Protein AF-A0A0B2JXK3-F1 (afdb_monomer_lite)

Secondary structure (DSSP, 8-state):
--HHHHHHHHHHHHHHHHHHHHHH-SSS-HHHHHHHHHHHHHHHHHHHHHHHHHHHTT-TTS-HHHHHHHHHHHHHHHHHHHHHHHHHHS--TTHHHHHHHHHHHHHHHHHHHHHTSSS---TT--

pLDDT: mean 81.82, std 11.88, range [39.62, 97.0]

Structure (mmCIF, N/CA/C/O backbone):
data_AF-A0A0B2JXK3-F1
#
_entry.id   AF-A0A0B2JXK3-F1
#
loop_
_atom_site.group_PDB
_atom_site.id
_atom_site.type_symbol
_atom_site.label_atom_id
_atom_site.label_alt_id
_atom_site.label_comp_id
_atom_site.label_asym_id
_atom_site.label_entity_id
_atom_site.label_seq_id
_atom_site.pdbx_PDB_ins_code
_atom_site.Cartn_x
_atom_site.Cartn_y
_atom_site.Cartn_z
_atom_site.occupancy
_atom_site.B_iso_or_equiv
_atom_site.auth_seq_id
_atom_site.auth_comp_id
_atom_site.auth_asym_id
_atom_site.auth_atom_id
_atom_site.pdbx_PDB_model_num
ATOM 1 N N . MET A 1 1 ? 1.268 14.216 -19.251 1.00 58.28 1 MET A N 1
ATOM 2 C CA . MET A 1 1 ? 1.317 13.114 -18.265 1.00 58.28 1 MET A CA 1
ATOM 3 C C . MET A 1 1 ? 0.651 11.907 -18.894 1.00 58.28 1 MET A C 1
ATOM 5 O O . MET A 1 1 ? -0.330 12.109 -19.602 1.00 58.28 1 MET A O 1
ATOM 9 N N . SER A 1 2 ? 1.195 10.699 -18.723 1.00 84.06 2 SER A N 1
ATOM 10 C CA . SER A 1 2 ? 0.494 9.493 -19.177 1.00 84.06 2 SER A CA 1
ATOM 11 C C . SER A 1 2 ? -0.802 9.322 -18.381 1.00 84.06 2 SER A C 1
ATOM 13 O O . SER A 1 2 ? -0.872 9.752 -17.228 1.00 84.06 2 SER A O 1
ATOM 15 N N . PHE A 1 3 ? -1.816 8.696 -18.988 1.00 87.19 3 PHE A N 1
ATOM 16 C CA . PHE A 1 3 ? -3.083 8.370 -18.321 1.00 87.19 3 PHE A CA 1
ATOM 17 C C . PHE A 1 3 ? -2.843 7.688 -16.964 1.00 87.19 3 PHE A C 1
ATOM 19 O O . PHE A 1 3 ? -3.430 8.072 -15.958 1.00 87.19 3 PHE A O 1
ATOM 26 N N . TYR A 1 4 ? -1.882 6.765 -16.928 1.00 86.56 4 TYR A N 1
ATOM 27 C CA . TYR A 1 4 ? -1.458 6.061 -15.725 1.00 86.56 4 TYR A CA 1
ATOM 28 C C . TYR A 1 4 ? -0.954 6.998 -14.611 1.00 86.56 4 TYR A C 1
ATOM 30 O O . TYR A 1 4 ? -1.472 6.978 -13.497 1.00 86.56 4 TYR A O 1
ATOM 38 N N . SER A 1 5 ? -0.012 7.900 -14.921 1.00 89.12 5 SER A N 1
ATOM 39 C CA . SER A 1 5 ? 0.494 8.876 -13.938 1.00 89.12 5 SER A CA 1
ATOM 40 C C . SER A 1 5 ? -0.610 9.790 -13.395 1.00 89.12 5 SER A C 1
ATOM 42 O O . SER A 1 5 ? -0.554 10.220 -12.246 1.00 89.12 5 SER A O 1
ATOM 44 N N . THR A 1 6 ? -1.621 10.096 -14.212 1.00 92.50 6 THR A N 1
ATOM 45 C CA . THR A 1 6 ? -2.779 10.880 -13.773 1.00 92.50 6 THR A CA 1
ATOM 46 C C . THR A 1 6 ? -3.640 10.106 -12.779 1.00 92.50 6 THR A C 1
ATOM 48 O O . THR A 1 6 ? -4.038 10.681 -11.768 1.00 92.50 6 THR A O 1
ATOM 51 N N . VAL A 1 7 ? -3.895 8.816 -13.021 1.00 92.88 7 VAL A N 1
ATOM 52 C CA . VAL A 1 7 ? -4.665 7.962 -12.101 1.00 92.88 7 VAL A CA 1
ATOM 53 C C . VAL A 1 7 ? -3.966 7.855 -10.746 1.00 92.88 7 VAL A C 1
ATOM 55 O O . VAL A 1 7 ? -4.596 8.139 -9.730 1.00 92.88 7 VAL A O 1
ATOM 58 N N . VAL A 1 8 ? -2.662 7.562 -10.727 1.00 92.94 8 VAL A N 1
ATOM 59 C CA . VAL A 1 8 ? -1.856 7.519 -9.491 1.00 92.94 8 VAL A CA 1
ATOM 60 C C . VAL A 1 8 ? -1.983 8.824 -8.702 1.00 92.94 8 VAL A C 1
ATOM 62 O O . VAL A 1 8 ? -2.246 8.817 -7.498 1.00 92.94 8 VAL A O 1
ATOM 65 N N . LEU A 1 9 ? -1.814 9.965 -9.377 1.00 93.50 9 LEU A N 1
ATOM 66 C CA . LEU A 1 9 ? -1.861 11.269 -8.723 1.00 93.50 9 LEU A CA 1
ATOM 67 C C . LEU A 1 9 ? -3.247 11.552 -8.133 1.00 93.50 9 LEU A C 1
ATOM 69 O O . LEU A 1 9 ? -3.342 12.034 -7.004 1.00 93.50 9 LEU A O 1
ATOM 73 N N . ILE A 1 10 ? -4.318 11.217 -8.857 1.00 95.25 10 ILE A N 1
ATOM 74 C CA . ILE A 1 10 ? -5.691 11.329 -8.352 1.00 95.25 10 ILE A CA 1
ATOM 75 C C . ILE A 1 10 ? -5.875 10.448 -7.111 1.00 95.25 10 ILE A C 1
ATOM 77 O O . ILE A 1 10 ? -6.405 10.930 -6.112 1.00 95.25 10 ILE A O 1
ATOM 81 N N . THR A 1 11 ? -5.398 9.201 -7.128 1.00 94.88 11 THR A N 1
ATOM 82 C CA . THR A 1 11 ? -5.485 8.280 -5.982 1.00 94.88 11 THR A CA 1
ATOM 83 C C . THR A 1 11 ? -4.789 8.842 -4.742 1.00 94.88 11 THR A C 1
ATOM 85 O O . THR A 1 11 ? -5.362 8.824 -3.647 1.00 94.88 11 THR A O 1
ATOM 88 N N . ILE A 1 12 ? -3.588 9.404 -4.901 1.00 95.50 12 ILE A N 1
ATOM 89 C CA . ILE A 1 12 ? -2.840 10.033 -3.804 1.00 95.50 12 ILE A CA 1
ATOM 90 C C . ILE A 1 12 ? -3.609 11.238 -3.251 1.00 95.50 12 ILE A C 1
ATOM 92 O O . ILE A 1 12 ? -3.816 11.338 -2.041 1.00 95.50 12 ILE A O 1
ATOM 96 N N . VAL A 1 13 ? -4.081 12.132 -4.124 1.00 96.81 13 VAL A N 1
ATOM 97 C CA . VAL A 1 13 ? -4.821 13.336 -3.716 1.00 96.81 13 VAL A CA 1
ATOM 98 C C . VAL A 1 13 ? -6.119 12.971 -2.994 1.00 96.81 13 VAL A C 1
ATOM 100 O O . VAL A 1 13 ? -6.394 13.513 -1.924 1.00 96.81 13 VAL A O 1
ATOM 103 N N . LEU A 1 14 ? -6.893 12.021 -3.523 1.00 97.00 14 LEU A N 1
ATOM 104 C CA . LEU A 1 14 ? -8.119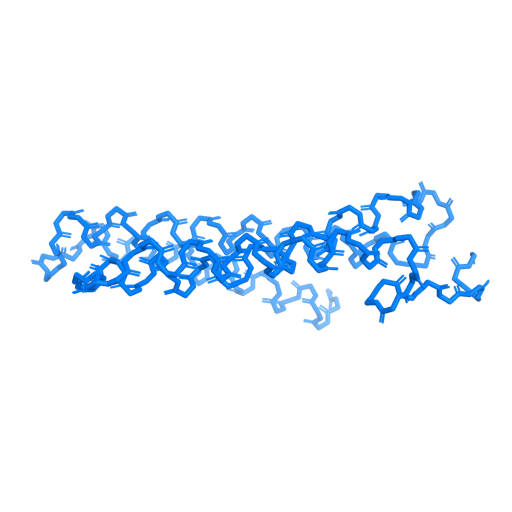 11.543 -2.882 1.00 97.00 14 LEU A CA 1
ATOM 105 C C . LEU A 1 14 ? -7.833 10.922 -1.513 1.00 97.00 14 LEU A C 1
ATOM 107 O O . LEU A 1 14 ? -8.549 11.207 -0.555 1.00 97.00 14 LEU A O 1
ATOM 111 N N . SER A 1 15 ? -6.760 10.141 -1.386 1.00 96.56 15 SER A N 1
ATOM 112 C CA . SER A 1 15 ? -6.361 9.544 -0.107 1.00 96.56 15 SER A CA 1
ATOM 113 C C . SER A 1 15 ? -6.012 10.610 0.938 1.00 96.56 15 SER A C 1
ATOM 115 O O . SER A 1 15 ? -6.431 10.500 2.090 1.00 96.56 15 SER A O 1
ATOM 117 N N . ILE A 1 16 ? -5.331 11.692 0.541 1.00 96.69 16 ILE A N 1
ATOM 118 C CA . ILE A 1 16 ? -5.053 12.840 1.421 1.00 96.69 16 ILE A CA 1
ATOM 119 C C . ILE A 1 16 ? -6.356 13.527 1.850 1.00 96.69 16 ILE A C 1
ATOM 121 O O . ILE A 1 16 ? -6.545 13.805 3.037 1.00 96.69 16 ILE A O 1
ATOM 125 N N . ILE A 1 17 ? -7.275 13.769 0.911 1.00 96.94 17 ILE A N 1
ATOM 126 C CA . ILE A 1 17 ? -8.583 14.373 1.208 1.00 96.94 17 ILE A CA 1
ATOM 127 C C . ILE A 1 17 ? -9.352 13.511 2.216 1.00 96.94 17 ILE A C 1
ATOM 129 O O . ILE A 1 17 ? -9.912 14.045 3.172 1.00 96.94 17 ILE A O 1
ATOM 133 N N . MET A 1 18 ? -9.332 12.185 2.058 1.00 95.31 18 MET A N 1
ATOM 134 C CA . MET A 1 18 ? -9.981 11.260 2.988 1.00 95.31 18 MET A CA 1
ATOM 135 C C . MET A 1 18 ? -9.368 11.313 4.391 1.00 95.31 18 MET A C 1
ATOM 137 O O . MET A 1 18 ? -10.113 11.352 5.371 1.00 95.31 18 MET A O 1
ATOM 141 N N . ILE A 1 19 ? -8.037 11.395 4.513 1.00 95.44 19 ILE A N 1
ATOM 142 C CA . ILE A 1 19 ? -7.358 11.573 5.810 1.00 95.44 19 ILE A CA 1
ATOM 143 C C . ILE A 1 19 ? -7.837 12.858 6.498 1.00 95.44 19 ILE A C 1
ATOM 145 O O . ILE A 1 19 ? -8.198 12.842 7.677 1.00 95.44 19 ILE A O 1
ATOM 149 N N . VAL A 1 20 ? -7.884 13.973 5.761 1.00 95.75 20 VAL A N 1
ATOM 150 C CA . VAL A 1 20 ? -8.375 15.257 6.284 1.00 95.75 20 VAL A CA 1
ATOM 151 C C . VAL A 1 20 ? -9.847 15.154 6.686 1.00 95.75 20 VAL A C 1
ATOM 153 O O . VAL A 1 20 ? -10.227 15.626 7.758 1.00 95.75 20 VAL A O 1
ATOM 156 N N . HIS A 1 21 ? -10.677 14.512 5.865 1.00 94.12 21 HIS A N 1
ATOM 157 C CA . HIS A 1 21 ? -12.104 14.356 6.126 1.00 94.12 21 HIS A CA 1
ATOM 158 C C . HIS A 1 21 ? -12.372 13.543 7.398 1.00 94.12 21 HIS A C 1
ATOM 160 O O . HIS A 1 21 ? -13.166 13.951 8.242 1.00 94.12 21 HIS A O 1
ATOM 166 N N . ILE A 1 22 ? -11.667 12.426 7.584 1.00 92.94 22 ILE A N 1
ATOM 167 C CA . ILE A 1 22 ? -11.830 11.558 8.755 1.00 92.94 22 ILE A CA 1
ATOM 168 C C . ILE A 1 22 ? -11.357 12.255 10.032 1.00 92.94 22 ILE A C 1
ATOM 170 O O . ILE A 1 22 ? -12.018 12.147 11.065 1.00 92.94 22 ILE A O 1
ATOM 174 N N . ASN A 1 23 ? -10.248 12.997 9.974 1.00 91.25 23 ASN A N 1
ATOM 175 C CA . ASN A 1 23 ? -9.739 13.728 11.136 1.00 91.25 23 ASN A CA 1
ATOM 176 C C . ASN A 1 23 ? -10.676 14.856 11.588 1.00 91.25 23 ASN A C 1
ATOM 178 O O . ASN A 1 23 ? -10.752 15.127 12.785 1.00 91.25 23 ASN A O 1
ATOM 182 N N . ASN A 1 24 ? -11.410 15.468 10.657 1.00 91.44 24 ASN A N 1
ATOM 183 C CA . ASN A 1 24 ? -12.408 16.500 10.951 1.00 91.44 24 ASN A CA 1
ATOM 184 C C . ASN A 1 24 ? -13.816 15.939 11.223 1.00 91.44 24 ASN A C 1
ATOM 186 O O . ASN A 1 24 ? -14.728 16.696 11.551 1.00 91.44 24 ASN A O 1
ATOM 190 N N . SER A 1 25 ? -14.020 14.627 11.082 1.00 89.62 25 SER A N 1
ATOM 191 C CA . SER A 1 25 ? -15.322 14.001 11.293 1.00 89.62 25 SER A CA 1
ATOM 192 C C . SER A 1 25 ? -15.550 13.656 12.764 1.00 89.62 25 SER A C 1
ATOM 194 O O . SER A 1 25 ? -14.757 12.953 13.393 1.00 89.62 25 SER A O 1
ATOM 196 N N . ASN A 1 26 ? -16.701 14.073 13.294 1.00 85.62 26 ASN A N 1
ATOM 197 C CA . ASN A 1 26 ? -17.164 13.701 14.636 1.00 85.62 26 ASN A CA 1
ATOM 198 C C . ASN A 1 26 ? -17.909 12.354 14.668 1.00 85.62 26 ASN A C 1
ATOM 200 O O . ASN A 1 26 ? -18.295 11.893 15.737 1.00 85.62 26 ASN A O 1
ATOM 204 N N . ILE A 1 27 ? -18.121 11.725 13.508 1.00 84.94 27 ILE A N 1
ATOM 205 C CA . ILE A 1 27 ? -18.879 10.470 13.376 1.00 84.94 27 ILE A CA 1
ATOM 206 C C . ILE A 1 27 ? -17.981 9.258 13.670 1.00 84.94 27 ILE A C 1
ATOM 208 O O . ILE A 1 27 ? -18.445 8.218 14.133 1.00 84.94 27 ILE A O 1
ATOM 212 N N . VAL A 1 28 ? -16.680 9.382 13.396 1.00 84.69 28 VAL A N 1
ATOM 213 C CA . VAL A 1 28 ? -15.726 8.271 13.437 1.00 84.69 28 VAL A CA 1
ATOM 214 C C . VAL A 1 28 ? -15.088 8.166 14.822 1.00 84.69 28 VAL A C 1
ATOM 216 O O . VAL A 1 28 ? -14.499 9.133 15.314 1.00 84.69 28 VAL A O 1
ATOM 219 N N . THR A 1 29 ? -15.161 6.977 15.428 1.00 87.00 29 THR A N 1
ATOM 220 C CA . THR A 1 29 ? -14.503 6.676 16.711 1.00 87.00 29 THR A CA 1
ATOM 221 C C . THR A 1 29 ? -12.984 6.825 16.600 1.00 87.00 29 THR A C 1
ATOM 223 O O . THR A 1 29 ? -12.409 6.675 15.522 1.00 87.00 29 THR A O 1
ATOM 226 N N . GLU A 1 30 ? -12.294 7.100 17.709 1.00 84.19 30 GLU A N 1
ATOM 227 C CA . GLU A 1 30 ? -10.841 7.334 17.680 1.00 84.19 30 GLU A CA 1
ATOM 228 C C . GLU A 1 30 ? -10.052 6.126 17.136 1.00 84.19 30 GLU A C 1
ATOM 230 O O . GLU A 1 30 ? -9.100 6.287 16.369 1.00 84.19 30 GLU A O 1
ATOM 235 N N . ASN A 1 31 ? -10.483 4.906 17.469 1.00 81.44 31 ASN A N 1
ATOM 236 C CA . ASN A 1 31 ? -9.860 3.677 16.973 1.00 81.44 31 ASN A CA 1
ATOM 237 C C . ASN A 1 31 ? -10.076 3.501 15.463 1.00 81.44 31 ASN A C 1
ATOM 239 O O . ASN A 1 31 ? -9.123 3.213 14.737 1.00 81.44 31 ASN A O 1
ATOM 243 N N . ALA A 1 32 ? -11.300 3.743 14.984 1.00 86.00 32 ALA A N 1
ATOM 244 C CA . ALA A 1 32 ? -11.619 3.703 13.561 1.00 86.00 32 ALA A CA 1
ATOM 245 C C . ALA A 1 32 ? -10.823 4.760 12.783 1.00 86.00 32 ALA A C 1
ATOM 247 O O . ALA A 1 32 ? -10.252 4.469 11.735 1.00 86.00 32 ALA A O 1
ATOM 248 N N . ARG A 1 33 ? -10.711 5.973 13.336 1.00 89.62 33 ARG A N 1
ATOM 249 C CA . ARG A 1 33 ? -9.941 7.086 12.768 1.00 89.62 33 ARG A CA 1
ATOM 250 C C . ARG A 1 33 ? -8.486 6.700 12.547 1.00 89.62 33 ARG A C 1
ATOM 252 O O . ARG A 1 33 ? -7.979 6.877 11.444 1.00 89.62 33 ARG A O 1
ATOM 259 N N . LYS A 1 34 ? -7.832 6.127 13.563 1.00 87.75 34 LYS A N 1
ATOM 260 C CA . LYS A 1 34 ? -6.449 5.639 13.442 1.00 87.75 34 LYS A CA 1
ATOM 261 C C . LYS A 1 34 ? -6.330 4.589 12.337 1.00 87.75 34 LYS A C 1
ATOM 263 O O . LYS A 1 34 ? -5.460 4.719 11.481 1.00 87.75 34 LYS A O 1
ATOM 268 N N . GLY A 1 35 ? -7.232 3.605 12.307 1.00 88.50 35 GLY A N 1
ATOM 269 C CA . GLY A 1 35 ? -7.233 2.549 11.291 1.00 88.50 35 GLY A CA 1
ATOM 270 C C . GLY A 1 35 ? -7.391 3.081 9.863 1.00 88.50 35 GLY A C 1
ATOM 271 O O . GLY A 1 35 ? -6.608 2.725 8.980 1.00 88.50 35 GLY A O 1
ATOM 272 N N . PHE A 1 36 ? -8.339 3.991 9.632 1.00 90.81 36 PHE A N 1
ATOM 273 C CA . PHE A 1 36 ? -8.519 4.601 8.316 1.00 90.81 36 PHE A CA 1
ATOM 274 C C . PHE A 1 36 ? -7.338 5.488 7.912 1.00 90.81 36 PHE A C 1
ATOM 276 O O . PHE A 1 36 ? -6.855 5.355 6.791 1.00 90.81 36 PHE A O 1
ATOM 283 N N . CYS A 1 37 ? -6.828 6.343 8.804 1.00 92.06 37 CYS A N 1
ATOM 284 C CA . CYS A 1 37 ? -5.673 7.194 8.502 1.00 92.06 37 CYS A CA 1
ATOM 285 C C . CYS A 1 37 ? -4.430 6.367 8.141 1.00 92.06 37 CYS A C 1
ATOM 287 O O . CYS A 1 37 ? -3.748 6.685 7.166 1.00 92.06 37 CYS A O 1
ATOM 289 N N . ILE A 1 38 ? -4.168 5.277 8.872 1.00 91.44 38 ILE A N 1
ATOM 290 C CA . ILE A 1 38 ? -3.091 4.331 8.542 1.00 91.44 38 ILE A CA 1
ATOM 291 C C . ILE A 1 38 ? -3.330 3.725 7.156 1.00 91.44 38 ILE A C 1
ATOM 293 O O . ILE A 1 38 ? -2.428 3.726 6.324 1.00 91.44 38 ILE A O 1
ATOM 297 N N . SER A 1 39 ? -4.552 3.27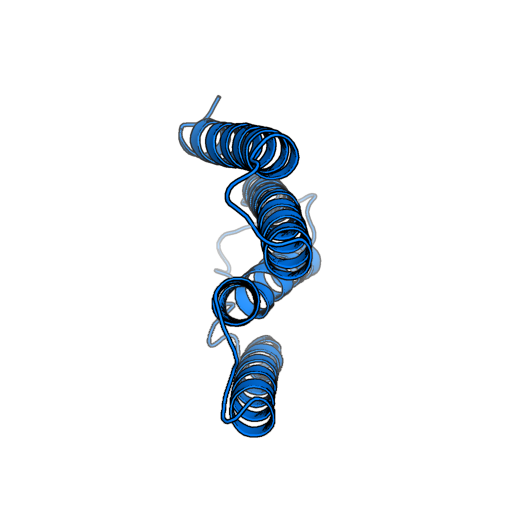6 6.871 1.00 92.00 39 SER A N 1
ATOM 298 C CA . SER A 1 39 ? -4.880 2.637 5.592 1.00 92.00 39 SER A CA 1
ATOM 299 C C . SER A 1 39 ? -4.705 3.581 4.397 1.00 92.00 39 SER A C 1
ATOM 301 O O . SER A 1 39 ? -4.085 3.207 3.408 1.00 92.00 39 SER A O 1
ATOM 303 N N . PHE A 1 40 ? -5.180 4.827 4.486 1.00 94.25 40 PHE A N 1
ATOM 304 C CA . PHE A 1 40 ? -4.976 5.817 3.421 1.00 94.25 40 PHE A CA 1
ATOM 305 C C . PHE A 1 40 ? -3.505 6.209 3.259 1.00 94.25 40 PHE A C 1
ATOM 307 O O . PHE A 1 40 ? -3.056 6.442 2.141 1.00 94.25 40 PHE A O 1
ATOM 314 N N . THR A 1 41 ? -2.730 6.222 4.347 1.00 93.81 41 THR A N 1
ATOM 315 C CA . THR A 1 41 ? -1.276 6.444 4.275 1.00 93.81 41 THR A CA 1
ATOM 316 C C . THR A 1 41 ? -0.582 5.309 3.523 1.00 93.81 41 THR A C 1
ATOM 318 O O . THR A 1 41 ? 0.278 5.557 2.681 1.00 93.81 41 THR A O 1
ATOM 321 N N . ILE A 1 42 ? -0.993 4.066 3.778 1.00 92.38 42 ILE A N 1
ATOM 322 C CA . ILE A 1 42 ? -0.501 2.892 3.055 1.00 92.38 42 ILE A CA 1
ATOM 323 C C . ILE A 1 42 ? -0.869 2.977 1.567 1.00 92.38 42 ILE A C 1
ATOM 325 O O . ILE A 1 42 ? -0.010 2.730 0.730 1.00 92.38 42 ILE A O 1
ATOM 329 N N . ILE A 1 43 ? -2.095 3.388 1.221 1.00 93.25 43 ILE A N 1
ATOM 330 C CA . ILE A 1 43 ? -2.509 3.573 -0.183 1.00 93.25 43 ILE A CA 1
ATOM 331 C C . ILE A 1 43 ? -1.630 4.608 -0.889 1.00 93.25 43 ILE A C 1
ATOM 333 O O . ILE A 1 43 ? -1.202 4.368 -2.015 1.00 93.25 43 ILE A O 1
ATOM 337 N N . ILE A 1 44 ? -1.319 5.734 -0.236 1.00 94.44 44 ILE A N 1
ATOM 338 C CA . ILE A 1 44 ? -0.406 6.750 -0.787 1.00 94.44 44 ILE A CA 1
ATOM 339 C C . ILE A 1 44 ? 0.975 6.144 -1.052 1.00 94.44 44 ILE A C 1
ATOM 341 O O . ILE A 1 44 ? 1.544 6.356 -2.121 1.00 94.44 44 ILE A O 1
ATOM 345 N N . PHE A 1 45 ? 1.501 5.379 -0.093 1.00 92.19 45 PHE A N 1
ATOM 346 C CA . PHE 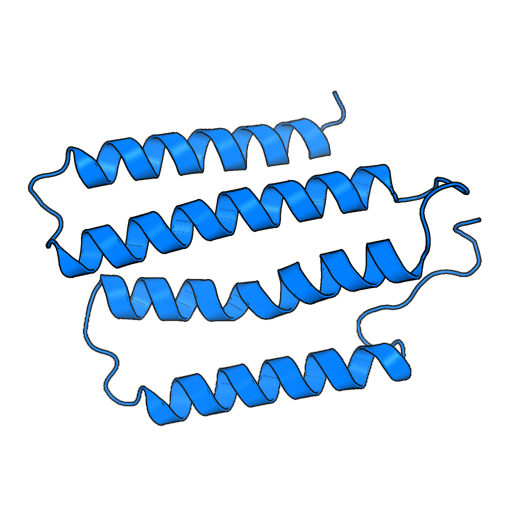A 1 45 ? 2.801 4.728 -0.220 1.00 92.19 45 PHE A CA 1
ATOM 347 C C . PHE A 1 45 ? 2.827 3.703 -1.362 1.00 92.19 45 PHE A C 1
ATOM 349 O O . PHE A 1 45 ? 3.723 3.756 -2.199 1.00 92.19 45 PHE A O 1
ATOM 356 N N . VAL A 1 46 ? 1.823 2.826 -1.446 1.00 90.94 46 VAL A N 1
ATOM 357 C CA . VAL A 1 46 ? 1.707 1.822 -2.514 1.00 90.94 46 VAL A CA 1
ATOM 358 C C . VAL A 1 46 ? 1.545 2.486 -3.879 1.00 90.94 46 VAL A C 1
ATOM 360 O O . VAL A 1 46 ? 2.292 2.155 -4.788 1.00 90.94 46 VAL A O 1
ATOM 363 N N . SER A 1 47 ? 0.675 3.493 -4.003 1.00 91.38 47 SER A N 1
ATOM 364 C CA . SER A 1 47 ? 0.491 4.237 -5.263 1.00 91.38 47 SER A CA 1
ATOM 365 C C . SER A 1 47 ? 1.798 4.889 -5.729 1.00 91.38 47 SER A C 1
ATOM 367 O O . SER A 1 47 ? 2.080 4.971 -6.921 1.00 91.38 47 SER A O 1
ATOM 369 N N . PHE A 1 48 ? 2.626 5.358 -4.790 1.00 90.50 48 PHE A N 1
ATOM 370 C CA . PHE A 1 48 ? 3.941 5.905 -5.107 1.00 90.50 48 PHE A CA 1
ATOM 371 C C . PHE A 1 48 ? 4.927 4.825 -5.583 1.00 90.50 48 PHE A C 1
ATOM 373 O O . PHE A 1 48 ? 5.673 5.072 -6.530 1.00 90.50 48 PHE A O 1
ATOM 380 N N . LEU A 1 49 ? 4.919 3.633 -4.977 1.00 87.44 49 LEU A N 1
ATOM 381 C CA . LEU A 1 49 ? 5.718 2.494 -5.446 1.00 87.44 49 LEU A CA 1
ATOM 382 C C . LEU A 1 49 ? 5.281 2.018 -6.836 1.00 87.44 49 LEU A C 1
ATOM 384 O O . LEU A 1 49 ? 6.136 1.776 -7.686 1.00 87.44 49 LEU A O 1
ATOM 388 N N . GLU A 1 50 ? 3.975 1.955 -7.087 1.00 84.94 50 GLU A N 1
ATOM 389 C CA . GLU A 1 50 ? 3.383 1.653 -8.398 1.00 84.94 50 GLU A CA 1
ATOM 390 C C . GLU A 1 50 ? 3.930 2.621 -9.458 1.00 84.94 50 GLU A C 1
ATOM 392 O O . GLU A 1 50 ? 4.441 2.236 -10.510 1.00 84.94 50 GLU A O 1
ATOM 397 N N . TRP A 1 51 ? 3.937 3.912 -9.122 1.00 88.75 51 TRP A N 1
ATOM 398 C CA . TRP A 1 51 ? 4.436 4.964 -9.997 1.00 88.75 51 TRP A CA 1
ATOM 399 C C . TRP A 1 51 ? 5.932 4.855 -10.290 1.00 88.75 51 TRP A C 1
ATOM 401 O O . TRP A 1 51 ? 6.353 5.066 -11.428 1.00 88.75 51 TRP A O 1
ATOM 411 N N . LEU A 1 52 ? 6.739 4.513 -9.279 1.00 83.50 52 LEU A N 1
ATOM 412 C CA . LEU A 1 52 ? 8.168 4.248 -9.458 1.00 83.50 52 LEU A CA 1
ATOM 413 C C . LEU A 1 52 ? 8.404 3.030 -10.352 1.00 83.50 52 LEU A C 1
ATOM 415 O O . LEU A 1 52 ? 9.280 3.072 -11.213 1.00 83.50 52 LEU A O 1
ATOM 419 N N . THR A 1 53 ? 7.605 1.981 -10.175 1.00 80.44 53 THR A N 1
ATOM 420 C CA . THR A 1 53 ? 7.655 0.748 -10.969 1.00 80.44 53 THR A CA 1
ATOM 421 C C . THR A 1 53 ? 7.335 1.035 -12.436 1.00 80.44 53 THR A C 1
ATOM 423 O O . THR A 1 53 ? 8.099 0.659 -13.317 1.00 80.44 53 THR A O 1
ATOM 426 N N . TYR A 1 54 ? 6.301 1.834 -12.705 1.00 82.12 54 TYR A N 1
ATOM 427 C CA . TYR A 1 54 ? 5.963 2.288 -14.056 1.00 82.12 54 TYR A CA 1
ATOM 428 C C . TYR A 1 54 ? 7.076 3.111 -14.728 1.00 82.12 54 TYR A C 1
ATOM 430 O O . TYR A 1 54 ? 7.270 3.028 -15.937 1.00 82.12 54 TYR A O 1
ATOM 438 N N . PHE A 1 55 ? 7.824 3.928 -13.976 1.00 77.81 55 PHE A N 1
ATOM 439 C CA . PHE A 1 55 ? 8.977 4.649 -14.536 1.00 77.81 55 PHE A CA 1
ATOM 440 C C . PHE A 1 55 ? 10.213 3.775 -14.748 1.00 77.81 55 PHE A C 1
ATOM 442 O O . PHE A 1 55 ? 11.079 4.145 -15.550 1.00 77.81 55 PHE A O 1
ATOM 449 N N . ALA A 1 56 ? 10.315 2.684 -13.991 1.00 72.56 56 ALA A N 1
ATOM 450 C CA . ALA A 1 56 ? 11.359 1.681 -14.121 1.00 72.56 56 ALA A CA 1
ATOM 451 C C . ALA A 1 56 ? 11.143 0.788 -15.349 1.00 72.56 56 ALA A C 1
ATOM 453 O O . ALA A 1 56 ? 12.116 0.302 -15.926 1.00 72.56 56 ALA A O 1
ATOM 454 N N . ASP A 1 57 ? 9.887 0.607 -15.750 1.00 71.00 57 ASP A N 1
ATOM 455 C CA . ASP A 1 57 ? 9.492 -0.238 -16.869 1.00 71.00 57 ASP A CA 1
ATOM 456 C C . ASP A 1 57 ? 10.072 0.275 -18.205 1.00 71.00 57 ASP A C 1
ATOM 458 O O . ASP A 1 57 ? 9.968 1.459 -18.549 1.00 71.00 57 ASP A O 1
ATOM 462 N N . GLY A 1 58 ? 10.761 -0.606 -18.937 1.00 62.53 58 GLY A N 1
ATOM 463 C CA . GLY A 1 58 ? 11.418 -0.296 -20.214 1.00 62.53 58 GLY A CA 1
ATOM 464 C C . GLY A 1 58 ? 12.650 0.622 -20.139 1.00 62.53 58 GLY A C 1
ATOM 465 O O . GLY A 1 58 ? 13.039 1.201 -21.158 1.00 62.53 58 GLY A O 1
ATOM 466 N N . LYS A 1 59 ? 13.268 0.814 -18.958 1.00 66.12 59 LYS A N 1
ATOM 467 C CA . LYS A 1 59 ? 14.518 1.588 -18.823 1.00 66.12 59 LYS A CA 1
ATOM 468 C C . LYS A 1 59 ? 15.716 0.715 -18.431 1.00 66.12 59 LYS A C 1
ATOM 470 O O . LYS A 1 59 ? 15.731 0.194 -17.319 1.00 66.12 59 LYS A O 1
ATOM 475 N N . PRO A 1 60 ? 16.819 0.722 -19.209 1.00 60.16 60 PRO A N 1
ATOM 476 C CA . PRO A 1 60 ? 18.001 -0.107 -18.932 1.00 60.16 60 PRO A CA 1
ATOM 477 C C . PRO A 1 60 ? 18.759 0.297 -17.655 1.00 60.16 60 PRO A C 1
ATOM 479 O O . PRO A 1 60 ? 19.619 -0.433 -17.172 1.00 60.16 60 PRO A O 1
ATOM 482 N N . LEU A 1 61 ? 18.467 1.481 -17.104 1.00 63.59 61 LEU A N 1
ATOM 483 C CA . LEU A 1 61 ? 19.078 1.993 -15.874 1.00 63.59 61 LEU A CA 1
ATOM 484 C C . LEU A 1 61 ? 18.372 1.507 -14.601 1.00 63.59 61 LEU A C 1
ATOM 486 O O . LEU A 1 61 ? 18.926 1.681 -13.514 1.00 63.59 61 LEU A O 1
ATOM 490 N N . PHE A 1 62 ? 17.167 0.939 -14.707 1.00 65.31 62 PHE A N 1
ATOM 491 C CA . PHE A 1 62 ? 16.445 0.427 -13.550 1.00 65.31 62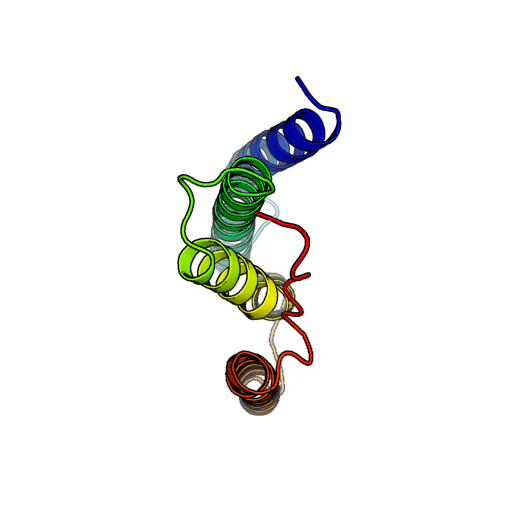 PHE A CA 1
ATOM 492 C C . PHE A 1 62 ? 16.720 -1.068 -13.363 1.00 65.31 62 PHE A C 1
ATOM 494 O O . PHE A 1 62 ? 16.484 -1.860 -14.273 1.00 65.31 62 PHE A O 1
ATOM 501 N N . PRO A 1 63 ? 17.214 -1.492 -12.188 1.00 71.50 63 PRO A N 1
ATOM 502 C CA . PRO A 1 63 ? 17.468 -2.899 -11.954 1.00 71.50 63 PRO A CA 1
ATOM 503 C C . PRO A 1 63 ? 16.162 -3.696 -11.911 1.00 71.50 63 PRO A C 1
ATOM 505 O O . PRO A 1 63 ? 15.241 -3.354 -11.171 1.00 71.50 63 PRO A O 1
ATOM 508 N N . ILE A 1 64 ? 16.142 -4.833 -12.601 1.00 71.81 64 ILE A N 1
ATOM 509 C CA . ILE A 1 64 ? 15.038 -5.805 -12.601 1.00 71.81 64 ILE A CA 1
ATOM 510 C C . ILE A 1 64 ? 14.634 -6.218 -11.170 1.00 71.81 64 ILE A C 1
ATOM 512 O O . ILE A 1 64 ? 13.451 -6.338 -10.840 1.00 71.81 64 ILE A O 1
ATOM 516 N N . TRP A 1 65 ? 15.617 -6.374 -10.277 1.00 72.56 65 TRP A N 1
ATOM 517 C CA . TRP A 1 65 ? 15.369 -6.720 -8.874 1.00 72.56 65 TRP A CA 1
ATOM 518 C C . TRP A 1 65 ? 14.587 -5.635 -8.121 1.00 72.56 65 TRP A C 1
ATOM 520 O O . TRP A 1 65 ? 13.829 -5.955 -7.209 1.00 72.56 65 TRP A O 1
ATOM 530 N N . LEU A 1 66 ? 14.741 -4.364 -8.506 1.00 75.31 66 LEU A N 1
ATOM 531 C CA . LEU A 1 66 ? 14.076 -3.237 -7.857 1.00 75.31 66 LEU A CA 1
ATOM 532 C C . LEU A 1 66 ? 12.603 -3.150 -8.275 1.00 75.31 66 LEU A C 1
ATOM 534 O O . LEU A 1 66 ? 11.746 -2.953 -7.419 1.00 75.31 66 LEU A O 1
ATOM 538 N N . HIS A 1 67 ? 12.309 -3.387 -9.558 1.00 76.44 67 HIS A N 1
ATOM 539 C CA . HIS A 1 67 ? 10.935 -3.536 -10.050 1.00 76.44 67 HIS A CA 1
ATOM 540 C C . HIS A 1 67 ? 10.223 -4.687 -9.326 1.00 76.44 67 HIS A C 1
ATOM 542 O O . HIS A 1 67 ? 9.134 -4.516 -8.789 1.00 76.44 67 HIS A O 1
ATOM 548 N N . THR A 1 68 ? 10.880 -5.848 -9.238 1.00 76.00 68 THR A N 1
ATOM 549 C CA . THR A 1 68 ? 10.337 -7.026 -8.537 1.00 76.00 68 THR A CA 1
ATOM 550 C C . THR A 1 68 ? 10.054 -6.725 -7.064 1.00 76.00 68 THR A C 1
ATOM 552 O O . THR A 1 68 ? 9.022 -7.126 -6.533 1.00 76.00 68 THR A O 1
ATOM 555 N N . LEU A 1 69 ? 10.948 -5.988 -6.398 1.00 80.25 69 LEU A N 1
ATOM 556 C CA . LEU A 1 69 ? 10.795 -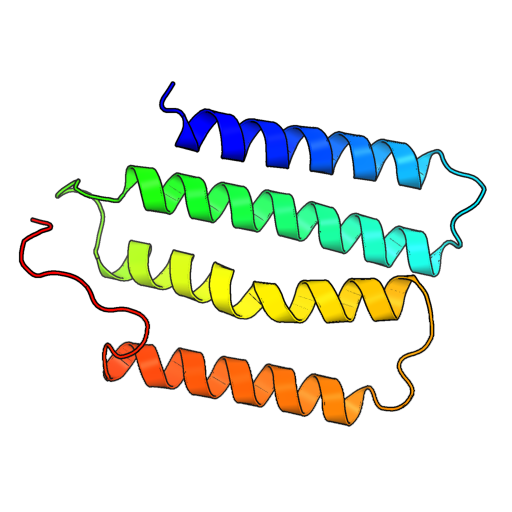5.617 -4.994 1.00 80.25 69 LEU A CA 1
ATOM 557 C C . LEU A 1 69 ? 9.605 -4.676 -4.767 1.00 80.25 69 LEU A C 1
ATOM 559 O O . LEU A 1 69 ? 8.863 -4.871 -3.808 1.00 80.25 69 LEU A O 1
ATOM 563 N N . PHE A 1 70 ? 9.403 -3.675 -5.626 1.00 81.94 70 PHE A N 1
ATOM 564 C CA . PHE A 1 70 ? 8.267 -2.759 -5.493 1.00 81.94 70 PHE A CA 1
ATOM 565 C C . PHE A 1 70 ? 6.933 -3.464 -5.723 1.00 81.94 70 PHE A C 1
ATOM 567 O O . PHE A 1 70 ? 6.035 -3.322 -4.892 1.00 81.94 70 PHE A O 1
ATOM 574 N N . SER A 1 71 ? 6.836 -4.294 -6.764 1.00 79.56 71 SER A N 1
ATOM 575 C CA . SER A 1 71 ? 5.640 -5.100 -7.008 1.00 79.56 71 SER A CA 1
ATOM 576 C C . SER A 1 71 ? 5.362 -6.075 -5.855 1.00 79.56 71 SER A C 1
ATOM 578 O O . SER A 1 71 ? 4.226 -6.170 -5.405 1.00 79.56 71 SER A O 1
ATOM 580 N N . ALA A 1 72 ? 6.392 -6.722 -5.296 1.00 81.31 72 ALA A N 1
ATOM 581 C CA . ALA A 1 72 ? 6.247 -7.600 -4.128 1.00 81.31 72 ALA A CA 1
ATOM 582 C C . ALA A 1 72 ? 5.720 -6.882 -2.879 1.00 81.31 72 ALA A C 1
ATOM 584 O O . ALA A 1 72 ? 4.947 -7.434 -2.099 1.00 81.31 72 ALA A O 1
ATOM 585 N N . ILE A 1 73 ? 6.119 -5.631 -2.664 1.00 83.25 73 ILE A N 1
ATOM 586 C CA . ILE A 1 73 ? 5.596 -4.845 -1.544 1.00 83.25 73 ILE A CA 1
ATOM 587 C C . ILE A 1 73 ? 4.123 -4.490 -1.781 1.00 83.25 73 ILE A C 1
ATOM 589 O O . ILE A 1 73 ? 3.311 -4.604 -0.865 1.00 83.25 73 ILE A O 1
ATOM 593 N N . GLU A 1 74 ? 3.767 -4.080 -2.996 1.00 83.31 74 GLU A N 1
ATOM 594 C CA . GLU A 1 74 ? 2.394 -3.731 -3.364 1.00 83.31 74 GLU A CA 1
ATOM 595 C C . GLU A 1 74 ? 1.422 -4.907 -3.181 1.00 83.31 74 GLU A C 1
ATOM 597 O O . GLU A 1 74 ? 0.422 -4.781 -2.462 1.00 83.31 74 GLU A O 1
ATOM 602 N N . PHE A 1 75 ? 1.733 -6.062 -3.772 1.00 81.50 75 PHE A N 1
ATOM 603 C CA . PHE A 1 75 ? 0.871 -7.243 -3.724 1.00 81.50 75 PHE A CA 1
ATOM 604 C C . PHE A 1 75 ? 0.737 -7.811 -2.308 1.00 81.50 75 PHE A C 1
ATOM 606 O O . PHE A 1 75 ? -0.364 -8.223 -1.929 1.00 81.50 75 PHE A O 1
ATOM 613 N N . SER A 1 76 ? 1.800 -7.761 -1.501 1.00 83.06 76 SER A N 1
ATOM 614 C CA . SER A 1 76 ? 1.765 -8.203 -0.103 1.00 83.06 76 SER A CA 1
ATOM 615 C C . SER A 1 76 ? 0.914 -7.289 0.785 1.00 83.06 76 SER A C 1
ATOM 617 O O . SER A 1 76 ? 0.205 -7.749 1.688 1.00 83.06 76 SER A O 1
ATOM 619 N N . ILE A 1 77 ? 0.926 -5.982 0.517 1.00 84.94 77 ILE A N 1
ATOM 620 C CA . ILE A 1 77 ? 0.176 -4.995 1.298 1.00 84.94 77 ILE A CA 1
ATOM 621 C C . ILE A 1 77 ? -1.325 -5.016 0.969 1.00 84.94 77 ILE A C 1
ATOM 623 O O . ILE A 1 77 ? -2.140 -4.780 1.869 1.00 84.94 77 ILE A O 1
ATOM 627 N N . ALA A 1 78 ? -1.725 -5.324 -0.266 1.00 83.50 78 ALA A N 1
ATOM 628 C CA . ALA A 1 78 ? -3.125 -5.288 -0.703 1.00 83.50 78 ALA A CA 1
ATOM 629 C C . ALA A 1 78 ? -4.122 -6.023 0.231 1.00 83.50 78 ALA A C 1
ATOM 631 O O . ALA A 1 78 ? -5.095 -5.401 0.676 1.00 83.50 78 ALA A O 1
ATOM 632 N N . PRO A 1 79 ? -3.912 -7.296 0.624 1.00 83.81 79 PRO A N 1
ATOM 633 C CA . PRO A 1 79 ? -4.833 -7.980 1.533 1.00 83.81 79 PRO A CA 1
ATOM 634 C C . PRO A 1 79 ? -4.789 -7.422 2.967 1.00 83.81 79 PRO A C 1
ATOM 636 O O . PRO A 1 79 ? -5.783 -7.511 3.692 1.00 83.81 79 PRO A O 1
ATOM 639 N N . SER A 1 80 ? -3.683 -6.793 3.384 1.00 84.38 80 SER A N 1
ATOM 640 C CA . SER A 1 80 ? -3.571 -6.172 4.711 1.00 84.38 80 SER A CA 1
ATOM 641 C C . SER A 1 80 ? -4.457 -4.925 4.861 1.00 84.38 80 SER A C 1
ATOM 643 O O . SER A 1 80 ? -5.020 -4.704 5.935 1.00 84.38 80 SER A O 1
ATOM 645 N N . LEU A 1 81 ? -4.668 -4.162 3.778 1.00 87.00 81 LEU A N 1
ATOM 646 C CA . LEU A 1 81 ? -5.559 -2.994 3.758 1.00 87.00 81 LEU A CA 1
ATOM 647 C C . LEU A 1 81 ? -7.006 -3.370 4.086 1.00 87.00 81 LEU A C 1
ATOM 649 O O . LEU A 1 81 ? -7.656 -2.711 4.898 1.00 87.00 81 LEU A O 1
ATOM 653 N N . VAL A 1 82 ? -7.493 -4.472 3.510 1.00 85.00 82 VAL A N 1
ATOM 654 C CA . VAL A 1 82 ? -8.850 -4.976 3.769 1.00 85.00 82 VAL A CA 1
ATOM 655 C C . VAL A 1 82 ? -9.014 -5.325 5.247 1.00 85.00 82 VAL A C 1
ATOM 657 O O . VAL A 1 82 ? -10.009 -4.963 5.876 1.00 85.00 82 VAL A O 1
ATOM 660 N N . VAL A 1 83 ? -8.013 -5.981 5.833 1.00 86.06 83 VAL A N 1
ATOM 661 C CA . VAL A 1 83 ? -8.021 -6.354 7.252 1.00 86.06 83 VAL A CA 1
ATOM 662 C C . VAL A 1 83 ? -7.995 -5.121 8.154 1.00 86.06 83 VAL A C 1
ATOM 664 O O . VAL A 1 83 ? -8.744 -5.072 9.132 1.00 86.06 83 VAL A O 1
ATOM 667 N N . LEU A 1 84 ? -7.197 -4.105 7.812 1.00 84.69 84 LEU A N 1
ATOM 668 C CA . LEU A 1 84 ? -7.150 -2.834 8.537 1.00 84.69 84 LEU A CA 1
ATOM 669 C C . LEU A 1 84 ? -8.496 -2.106 8.517 1.00 84.69 84 LEU A C 1
ATOM 671 O O . LEU A 1 84 ? -8.915 -1.586 9.549 1.00 84.69 84 LEU A O 1
ATOM 675 N N . TRP A 1 85 ? -9.207 -2.102 7.389 1.00 85.38 85 TRP A N 1
ATOM 676 C CA . TRP A 1 85 ? -10.540 -1.502 7.306 1.00 85.38 85 TRP A CA 1
ATOM 677 C C . TRP A 1 85 ? -11.587 -2.264 8.112 1.00 85.38 85 TRP A C 1
ATOM 679 O O . TRP A 1 85 ? -12.373 -1.643 8.827 1.00 85.38 85 TRP A O 1
ATOM 689 N N . VAL A 1 86 ? -11.576 -3.598 8.063 1.00 85.75 86 VAL A N 1
ATOM 690 C CA . VAL A 1 86 ? -12.474 -4.413 8.897 1.00 85.75 86 VAL A CA 1
ATOM 691 C C . VAL A 1 86 ? -12.203 -4.156 10.381 1.00 85.75 86 VAL A C 1
ATOM 693 O O . VAL A 1 86 ? -13.149 -4.000 11.152 1.00 85.75 86 VAL A O 1
ATOM 696 N N . TYR A 1 87 ? -10.930 -4.051 10.768 1.00 82.56 87 TYR A N 1
ATOM 697 C CA . TYR A 1 87 ? -10.525 -3.697 12.128 1.00 82.56 87 TYR A CA 1
ATOM 698 C C . TYR A 1 87 ? -10.918 -2.263 12.519 1.00 82.56 87 TYR A C 1
ATOM 700 O O . TYR A 1 87 ? -11.266 -2.004 13.668 1.00 82.56 87 TYR A O 1
ATOM 708 N N . ALA A 1 88 ? -10.877 -1.318 11.577 1.00 82.25 88 ALA A N 1
ATOM 709 C CA . ALA A 1 88 ? -11.276 0.064 11.820 1.00 82.25 88 ALA A CA 1
ATOM 710 C C . ALA A 1 88 ? -12.790 0.188 12.057 1.00 82.25 88 ALA A C 1
ATOM 712 O O . ALA A 1 88 ? -13.215 0.948 12.921 1.00 82.25 88 ALA A O 1
ATOM 713 N N . ILE A 1 89 ? -13.610 -0.553 11.308 1.00 82.94 89 ILE A N 1
ATOM 714 C CA . ILE A 1 89 ? -15.079 -0.459 11.371 1.00 82.94 89 ILE A CA 1
ATOM 715 C C . ILE A 1 89 ? -15.654 -1.272 12.536 1.00 82.94 89 ILE A C 1
ATOM 717 O O . ILE A 1 89 ? -16.669 -0.891 13.120 1.00 82.94 89 ILE A O 1
ATOM 721 N N . GLY A 1 90 ? -15.033 -2.395 12.887 1.00 81.06 90 GLY A N 1
ATOM 722 C CA . GLY A 1 90 ? -15.562 -3.291 13.903 1.00 81.06 90 GLY A CA 1
ATOM 723 C C . GLY A 1 90 ? -14.531 -4.270 14.441 1.00 81.06 90 GLY A C 1
ATOM 724 O O . GLY A 1 90 ? -13.329 -4.135 14.244 1.00 81.06 90 GLY A O 1
ATOM 725 N N . ASN A 1 91 ? -15.013 -5.281 15.160 1.00 74.00 91 ASN A N 1
ATOM 726 C CA . ASN A 1 91 ? -14.142 -6.268 15.787 1.00 74.00 91 ASN A CA 1
ATOM 727 C C . ASN A 1 91 ? -13.933 -7.490 14.889 1.00 74.00 91 ASN A C 1
ATOM 729 O O . ASN A 1 91 ? -14.893 -8.128 14.448 1.00 74.00 91 ASN A O 1
ATOM 733 N N . ILE A 1 92 ? -12.673 -7.881 14.697 1.00 77.25 92 ILE A N 1
ATOM 734 C CA . ILE A 1 92 ? -12.329 -9.128 14.013 1.00 77.25 92 ILE A CA 1
ATOM 735 C C . ILE A 1 92 ? -12.463 -10.283 15.010 1.00 77.25 92 ILE A C 1
ATOM 737 O O . ILE A 1 92 ? -11.587 -10.501 15.846 1.00 77.25 92 ILE A O 1
ATOM 741 N N . LYS A 1 93 ? -13.547 -11.063 14.897 1.00 75.06 93 LYS A N 1
ATOM 742 C CA . LYS A 1 93 ? -13.813 -12.219 15.778 1.00 75.06 93 LYS A CA 1
ATOM 743 C C . LYS A 1 93 ? -12.691 -13.267 15.771 1.00 75.06 93 LYS A C 1
ATOM 745 O O . LYS A 1 93 ? -12.416 -13.873 16.801 1.00 75.06 93 LYS A O 1
ATOM 750 N N . HIS A 1 94 ? -12.034 -13.471 14.628 1.00 83.75 94 HIS A N 1
ATOM 751 C CA . HIS A 1 94 ? -10.995 -14.490 14.443 1.00 83.75 94 HIS A CA 1
ATOM 752 C C . HIS A 1 94 ? -9.678 -13.896 13.920 1.00 83.75 94 HIS A C 1
ATOM 754 O O . HIS A 1 94 ? -9.145 -14.344 12.907 1.00 83.75 94 HIS A O 1
ATOM 760 N N . SER A 1 95 ? -9.134 -12.889 14.613 1.00 81.25 95 SER A N 1
ATOM 761 C CA . SER A 1 95 ? -7.919 -12.168 14.187 1.00 81.25 95 SER A CA 1
ATOM 762 C C . SER A 1 95 ? -6.724 -13.084 13.901 1.00 81.25 95 SER A C 1
ATOM 764 O O . SER A 1 95 ? -6.005 -12.865 12.933 1.00 81.25 95 SER A O 1
ATOM 766 N N . ARG A 1 96 ? -6.554 -14.167 14.670 1.00 82.81 96 ARG A N 1
ATOM 767 C CA . ARG A 1 96 ? -5.490 -15.163 14.446 1.00 82.81 96 ARG A CA 1
ATOM 768 C C . ARG A 1 96 ? -5.613 -15.890 13.106 1.00 82.81 96 ARG A C 1
ATOM 770 O O . ARG A 1 96 ? -4.602 -16.111 12.454 1.00 82.81 96 ARG A O 1
ATOM 777 N N . ILE A 1 97 ? -6.834 -16.238 12.696 1.00 85.44 97 ILE A N 1
ATOM 778 C CA . ILE A 1 97 ? -7.087 -16.913 11.413 1.00 85.44 97 ILE A CA 1
ATOM 779 C C . ILE A 1 97 ? -6.797 -15.946 10.264 1.00 85.44 97 ILE A C 1
ATOM 781 O O . ILE A 1 97 ? -6.138 -16.316 9.301 1.00 85.44 97 ILE A O 1
ATOM 785 N N . VAL A 1 98 ? -7.219 -14.688 10.400 1.00 85.38 98 VAL A N 1
ATOM 786 C CA . VAL A 1 98 ? -6.939 -13.643 9.4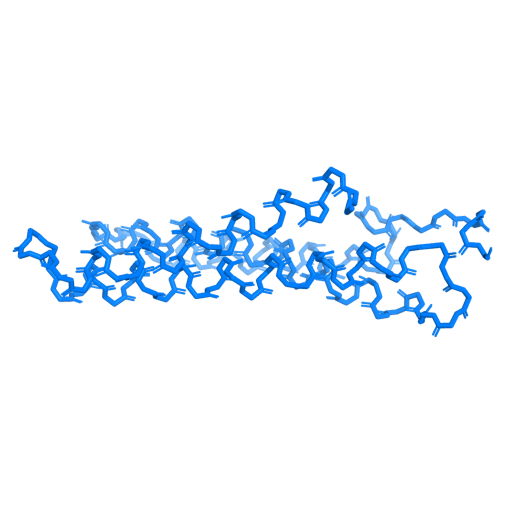06 1.00 85.38 98 VAL A CA 1
ATOM 787 C C . VAL A 1 98 ? -5.432 -13.421 9.245 1.00 85.38 98 VAL A C 1
ATOM 789 O O . VAL A 1 98 ? -4.934 -13.425 8.125 1.00 85.38 98 VAL A O 1
ATOM 792 N N . ILE A 1 99 ? -4.689 -13.308 10.351 1.00 84.94 99 ILE A N 1
ATOM 793 C CA . ILE A 1 99 ? -3.224 -13.180 10.320 1.00 84.94 99 ILE A CA 1
ATOM 794 C C . ILE A 1 99 ? -2.578 -14.419 9.688 1.00 84.94 99 ILE A C 1
ATOM 796 O O . ILE A 1 99 ? -1.659 -14.280 8.890 1.00 84.94 99 ILE A O 1
ATOM 800 N N . MET A 1 100 ? -3.068 -15.624 9.995 1.00 88.12 100 MET A N 1
ATOM 801 C CA . MET A 1 100 ? -2.569 -16.856 9.380 1.00 88.12 100 MET A CA 1
ATOM 802 C C . MET A 1 100 ? -2.751 -16.847 7.856 1.00 88.12 100 MET A C 1
ATOM 804 O O . MET A 1 100 ? -1.817 -17.201 7.143 1.00 88.12 100 MET A O 1
ATOM 808 N N . PHE A 1 101 ? -3.907 -16.409 7.349 1.00 88.12 101 PHE A N 1
ATOM 809 C CA . PHE A 1 101 ? -4.134 -16.280 5.907 1.00 88.12 101 PHE A CA 1
ATOM 810 C C . PHE A 1 101 ? -3.260 -15.198 5.266 1.00 88.12 101 PHE A C 1
ATOM 812 O O . PHE A 1 101 ? -2.740 -15.430 4.179 1.00 88.12 101 PHE A O 1
ATOM 819 N N . LEU A 1 102 ? -3.043 -14.060 5.937 1.00 87.00 102 LEU A N 1
ATOM 820 C CA . LEU A 1 102 ? -2.118 -13.024 5.459 1.00 87.00 102 LEU A CA 1
ATOM 821 C C . LEU A 1 102 ? -0.681 -13.547 5.360 1.00 87.00 102 LEU A C 1
ATOM 823 O O . LEU A 1 102 ? -0.010 -13.315 4.360 1.00 87.00 102 LEU A O 1
ATOM 827 N N . LEU A 1 103 ? -0.220 -14.290 6.370 1.00 85.62 103 LEU A N 1
ATOM 828 C CA . LEU A 1 103 ? 1.109 -14.902 6.357 1.00 85.62 103 LEU A CA 1
ATOM 829 C C . LEU A 1 103 ? 1.223 -15.981 5.281 1.00 85.62 103 LEU A C 1
ATOM 831 O O . LEU A 1 103 ? 2.236 -16.043 4.594 1.00 85.62 103 LEU A O 1
ATOM 835 N N . LEU A 1 104 ? 0.193 -16.813 5.107 1.00 88.50 104 LEU A N 1
ATOM 836 C CA . LEU A 1 104 ? 0.169 -17.826 4.055 1.00 88.50 104 LEU A CA 1
ATOM 837 C C . LEU A 1 104 ? 0.230 -17.179 2.666 1.00 88.50 104 LEU A C 1
ATOM 839 O O . LEU A 1 104 ? 1.004 -17.628 1.827 1.00 88.50 104 LEU A O 1
ATOM 843 N N . TYR A 1 105 ? -0.540 -16.112 2.446 1.00 87.12 105 TYR A N 1
ATOM 844 C CA . TYR A 1 105 ? -0.504 -15.337 1.209 1.00 87.12 105 TYR A CA 1
ATOM 845 C C . TYR A 1 105 ? 0.895 -14.763 0.956 1.00 87.12 105 TYR A C 1
ATOM 847 O O . TYR A 1 105 ? 1.467 -15.010 -0.101 1.00 87.12 105 TYR A O 1
ATOM 855 N N . ALA A 1 106 ? 1.489 -14.100 1.953 1.00 83.19 106 ALA A N 1
ATOM 856 C CA . ALA A 1 106 ? 2.833 -13.538 1.839 1.00 83.19 106 ALA A CA 1
ATOM 857 C C . ALA A 1 106 ? 3.906 -14.614 1.582 1.00 83.19 106 ALA A C 1
ATOM 859 O O . ALA A 1 106 ? 4.846 -14.384 0.827 1.00 83.19 106 ALA A O 1
ATOM 860 N N . LEU A 1 107 ? 3.768 -15.808 2.170 1.00 85.25 107 LEU A N 1
ATOM 861 C CA . LEU A 1 107 ? 4.669 -16.936 1.915 1.00 85.25 107 LEU A CA 1
ATOM 862 C C . LEU A 1 107 ? 4.541 -17.467 0.484 1.00 85.25 107 LEU A C 1
ATOM 864 O O . LEU A 1 107 ? 5.560 -17.749 -0.146 1.00 85.25 107 LEU A O 1
ATOM 868 N N . ILE A 1 108 ? 3.315 -17.592 -0.034 1.00 84.75 108 ILE A N 1
ATOM 869 C CA . ILE A 1 108 ? 3.071 -17.995 -1.426 1.00 84.75 108 ILE A CA 1
ATOM 870 C C . ILE A 1 108 ? 3.684 -16.964 -2.373 1.00 84.75 108 ILE A C 1
ATOM 872 O O . ILE A 1 108 ? 4.415 -17.325 -3.294 1.00 84.75 108 ILE A O 1
ATOM 876 N N . GLU A 1 109 ? 3.457 -15.684 -2.106 1.00 81.75 109 GLU A N 1
ATOM 877 C CA . GLU A 1 109 ? 3.996 -14.586 -2.896 1.00 81.75 109 GLU A CA 1
ATOM 878 C C . GLU A 1 109 ? 5.530 -14.570 -2.900 1.00 81.75 109 GLU A C 1
ATOM 880 O O . GLU A 1 109 ? 6.154 -14.518 -3.958 1.00 81.75 109 GLU A O 1
ATOM 885 N N . PHE A 1 110 ? 6.149 -14.729 -1.730 1.00 80.06 110 PHE A N 1
ATOM 886 C CA . PHE A 1 110 ? 7.599 -14.824 -1.600 1.00 80.06 110 PHE A CA 1
ATOM 887 C C . PHE A 1 110 ? 8.162 -16.043 -2.340 1.00 80.06 110 PHE A C 1
ATOM 889 O O . PHE A 1 110 ? 9.145 -15.929 -3.068 1.00 80.06 110 PHE A O 1
ATOM 896 N N . SER A 1 111 ? 7.498 -17.202 -2.235 1.00 78.69 111 SER A N 1
ATOM 897 C CA . SER A 1 111 ? 7.878 -18.406 -2.987 1.00 78.69 111 SER A CA 1
ATOM 898 C C . SER A 1 111 ? 7.796 -18.204 -4.504 1.00 78.69 111 SER A C 1
ATOM 900 O O . SER A 1 111 ? 8.548 -18.817 -5.268 1.00 78.69 111 SER A O 1
ATOM 902 N N . SER A 1 112 ? 6.925 -17.295 -4.947 1.00 77.00 112 SER A N 1
ATOM 903 C CA . SER A 1 112 ? 6.768 -16.987 -6.356 1.00 77.00 112 SER A CA 1
ATOM 904 C C . SER A 1 112 ? 7.921 -16.179 -6.949 1.00 77.00 112 SER A C 1
ATOM 906 O O . SER A 1 112 ? 8.077 -16.195 -8.170 1.00 77.00 112 SER A O 1
ATOM 908 N N . ILE A 1 113 ? 8.731 -15.501 -6.132 1.00 70.94 113 ILE A N 1
ATOM 909 C CA . ILE A 1 113 ? 9.878 -14.720 -6.617 1.00 70.94 113 ILE A CA 1
ATOM 910 C C . ILE A 1 113 ? 10.898 -15.639 -7.308 1.00 70.94 113 ILE A C 1
ATOM 912 O O . ILE A 1 113 ? 11.478 -15.267 -8.322 1.00 70.94 113 ILE A O 1
ATOM 916 N N . TRP A 1 114 ? 11.082 -16.863 -6.805 1.00 69.19 114 TRP A N 1
ATOM 917 C CA . TRP A 1 114 ? 12.024 -17.831 -7.383 1.00 69.19 114 TRP A CA 1
ATOM 918 C C . TRP A 1 114 ? 11.457 -18.657 -8.532 1.00 69.19 114 TRP A C 1
ATOM 920 O O . TRP A 1 114 ? 12.221 -19.187 -9.332 1.00 69.19 114 TRP A O 1
ATOM 930 N N . THR A 1 115 ? 10.135 -18.810 -8.598 1.00 67.69 115 THR A N 1
ATOM 931 C CA . THR A 1 115 ? 9.478 -19.618 -9.637 1.00 67.69 115 THR A CA 1
ATOM 932 C C . THR A 1 115 ? 9.027 -18.788 -10.836 1.00 67.69 115 THR A C 1
ATOM 934 O O . THR A 1 115 ? 8.703 -19.365 -11.869 1.00 67.69 115 THR A O 1
ATOM 937 N N . GLY A 1 116 ? 8.986 -17.456 -10.712 1.00 63.66 116 GLY A N 1
ATOM 938 C CA . GLY A 1 116 ? 8.496 -16.555 -11.759 1.00 63.66 116 GLY A CA 1
ATOM 939 C C . GLY A 1 116 ? 6.990 -16.669 -12.025 1.00 63.66 116 GLY A C 1
ATOM 940 O O . GLY A 1 116 ? 6.511 -16.151 -13.026 1.00 63.66 116 GLY A O 1
ATOM 941 N N . ALA A 1 117 ? 6.230 -17.353 -11.159 1.00 61.16 117 ALA A N 1
ATOM 942 C CA . ALA A 1 117 ? 4.813 -17.647 -11.393 1.00 61.16 117 ALA A CA 1
ATOM 943 C C . ALA A 1 117 ? 3.892 -16.408 -11.309 1.00 61.16 117 ALA A C 1
ATOM 945 O O . ALA A 1 117 ? 2.883 -16.347 -12.004 1.00 61.16 117 ALA A O 1
ATOM 946 N N . ILE A 1 118 ? 4.235 -15.438 -10.456 1.00 63.50 118 ILE A N 1
ATOM 947 C CA . ILE A 1 118 ? 3.527 -14.163 -10.238 1.00 63.50 118 ILE A CA 1
ATOM 948 C C . ILE A 1 118 ? 4.330 -13.004 -10.841 1.00 63.50 118 ILE A C 1
ATOM 950 O O . ILE A 1 118 ? 3.765 -12.124 -11.483 1.00 63.50 118 ILE A O 1
ATOM 954 N N . TYR A 1 119 ? 5.654 -13.030 -10.681 1.00 61.00 119 TYR A N 1
ATOM 955 C CA . TYR A 1 119 ? 6.576 -12.030 -11.217 1.00 61.00 119 TYR A CA 1
ATOM 956 C C . TYR A 1 119 ? 7.270 -12.591 -12.461 1.00 61.00 119 TYR A C 1
ATOM 958 O O . TYR A 1 119 ? 8.434 -12.984 -12.406 1.00 61.00 119 TYR A O 1
ATOM 966 N N . TYR A 1 120 ? 6.531 -12.696 -13.569 1.00 56.38 120 TYR A N 1
ATOM 967 C CA . TYR A 1 120 ? 7.120 -13.040 -14.863 1.00 56.38 120 TYR A CA 1
ATOM 968 C C . TYR A 1 120 ? 7.695 -11.776 -15.500 1.00 56.38 120 TYR A C 1
ATOM 970 O O . TYR A 1 120 ? 6.974 -10.807 -15.733 1.00 56.38 120 TYR A O 1
ATOM 978 N N . ILE A 1 121 ? 8.999 -11.784 -15.757 1.00 55.81 121 ILE A N 1
ATOM 979 C CA . ILE A 1 121 ? 9.719 -10.665 -16.364 1.00 55.81 121 ILE A CA 1
ATOM 980 C C . ILE A 1 121 ? 10.043 -11.095 -17.786 1.00 55.81 121 ILE A C 1
ATOM 982 O O . ILE A 1 121 ? 10.809 -12.036 -17.983 1.00 55.81 121 ILE A O 1
ATOM 986 N N . ASP A 1 122 ? 9.400 -10.454 -18.758 1.00 53.38 122 ASP A N 1
ATOM 987 C CA . ASP A 1 122 ? 9.584 -10.778 -20.169 1.00 53.38 122 ASP A CA 1
ATOM 988 C C . ASP A 1 122 ? 11.012 -10.414 -20.613 1.00 53.38 122 ASP A C 1
ATOM 990 O O . ASP A 1 122 ? 11.494 -9.309 -20.352 1.00 53.38 122 ASP A O 1
ATOM 994 N N . GLU A 1 123 ? 11.691 -11.340 -21.293 1.00 54.94 123 GLU A N 1
ATOM 995 C CA . GLU A 1 123 ? 13.080 -11.186 -21.758 1.00 54.94 123 GLU A CA 1
ATOM 996 C C . GLU A 1 123 ? 13.230 -10.053 -22.796 1.00 54.94 123 GLU A C 1
ATOM 998 O O . GLU A 1 123 ? 14.339 -9.617 -23.094 1.00 54.94 123 GLU A O 1
ATOM 1003 N N . GLY A 1 124 ? 12.116 -9.547 -23.338 1.00 46.66 124 GLY A N 1
ATOM 1004 C CA . GLY A 1 124 ? 12.076 -8.405 -24.253 1.00 46.66 124 GLY A CA 1
ATOM 1005 C C . GLY A 1 124 ? 12.185 -7.023 -23.594 1.00 46.66 124 GLY A C 1
ATOM 1006 O O . GLY A 1 124 ? 12.275 -6.032 -24.316 1.00 46.66 124 GLY A O 1
ATOM 1007 N N . ASN A 1 125 ? 12.180 -6.929 -22.261 1.00 44.66 125 ASN A N 1
ATOM 1008 C CA . ASN A 1 125 ? 12.209 -5.662 -21.519 1.00 44.66 125 ASN A CA 1
ATOM 1009 C C . ASN A 1 125 ? 13.656 -5.211 -21.190 1.00 44.66 125 ASN A C 1
ATOM 1011 O O . ASN A 1 125 ? 13.993 -4.928 -20.036 1.00 44.66 125 ASN A O 1
ATOM 1015 N N . HIS A 1 126 ? 14.521 -5.193 -22.214 1.00 39.62 126 HIS A N 1
ATOM 1016 C CA . HIS A 1 126 ? 15.901 -4.681 -22.169 1.00 39.62 126 HIS A CA 1
ATOM 1017 C C . HIS A 1 126 ? 16.006 -3.227 -22.645 1.00 39.62 126 HIS A C 1
ATOM 1019 O O . HIS A 1 126 ? 15.401 -2.896 -23.689 1.00 39.62 126 HIS A O 1
#

Sequence (126 aa):
MSFYSTVVLITIVLSIIMIVHINNSNIVTENARKGFCISFTIIIFVSFLEWLTYFADGKPLFPIWLHTLFSAIEFSIAPSLVVLWVYAIGNIKHSRIVIMFLLLYALIEFSSIWTGAIYYIDEGNH

Organism: NCBI:txid82374

Radius of gyration: 17.23 Å; chains: 1; bounding box: 38×36×42 Å

Foldseek 3Di:
DPPLVVVLVVLLVVLVVVLVVLVPDPVFDPQLNVLSNVLSVVSNVLSVLVVVLVVLFLDPPRDPVSNLVSVLVNQLCVLVSVVSNCRSVDDDPCVVVSVVVSVVSNVVSVVCVVVCPPPPDDPPSD